Protein AF-A0AAW5N2X4-F1 (afdb_monomer)

pLDDT: mean 81.05, std 12.94, range [39.38, 93.94]

Solvent-accessible surface area (backbone atoms only — not comparable to full-atom values): 4911 Å² total; per-residue (Å²): 138,86,83,82,80,78,77,76,77,82,74,78,74,50,80,46,73,47,78,42,76,59,46,80,73,31,73,40,66,58,98,87,40,39,49,49,60,55,49,51,56,50,51,56,53,52,60,73,72,52,55,55,76,18,29,44,23,31,32,40,30,64,95,62,79,38,75,75,37,68,78,39,43,56,67,63,76,79,126

Organism: NCBI:txid1499973

Mean predicted aligned error: 8.98 Å

Secondary structure (DSSP, 8-state):
--------------EEEEEEE-SGGGGSEETTEEHHHHHHHHHHHHHHHS-TTSEEEEEEESSSEEEEEEEEETT----

InterPro domains:
  IPR036465 von Willebrand factor A-like domain superfamily [G3DSA:3.40.50.410] (12-79)
  IPR036465 von Willebrand factor A-like domain superfamily [SSF53300] (14-78)

Radius of gyration: 17.98 Å; Cα contacts (8 Å, |Δi|>4): 97; chains: 1; bounding box: 31×28×60 Å

Foldseek 3Di:
DDDDPPPPPPDDAEWDEAEAEPEPQQCDDDPNHRVVVVVVVVVVVVLVVHDQQHWYWYWYDYPDTDTPGDTDGNVPPDD

Sequence (79 aa):
VRMDLINKKYLADVAMVIVIDKSGSMSFAERGRQKIDLADEGGARIVSLLKDSDQLGALAVDSVPKWA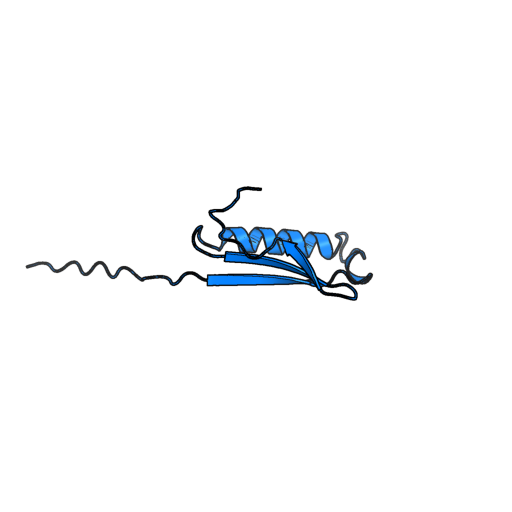FELQHLNDKQQ

Structure (mmCIF, N/CA/C/O backbone):
data_AF-A0AAW5N2X4-F1
#
_entry.id   AF-A0AAW5N2X4-F1
#
loop_
_atom_site.group_PDB
_atom_site.id
_atom_site.type_symbol
_atom_site.label_atom_id
_atom_site.label_alt_id
_atom_site.label_comp_id
_atom_site.label_asym_id
_atom_site.label_entity_id
_atom_site.label_seq_id
_atom_site.pdbx_PDB_ins_code
_atom_site.Cartn_x
_atom_site.Cartn_y
_atom_site.Cartn_z
_atom_site.occupancy
_atom_site.B_iso_or_equiv
_atom_site.auth_seq_id
_atom_site.auth_comp_id
_atom_site.auth_asym_id
_atom_site.auth_atom_id
_atom_site.pdbx_PDB_model_num
ATOM 1 N N . VAL A 1 1 ? -18.845 -9.983 46.030 1.00 46.53 1 VAL A N 1
ATOM 2 C CA . VAL A 1 1 ? -18.733 -9.139 44.817 1.00 46.53 1 VAL A CA 1
ATOM 3 C C . VAL A 1 1 ? -17.771 -9.835 43.871 1.00 46.53 1 VAL A C 1
ATOM 5 O O . VAL A 1 1 ? -16.647 -10.088 44.280 1.00 46.53 1 VAL A O 1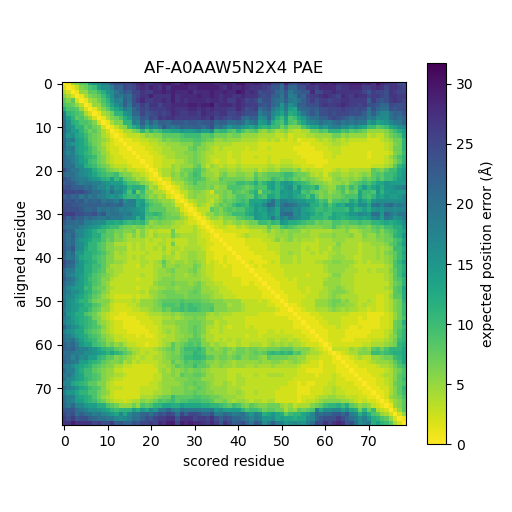
ATOM 8 N N . ARG A 1 2 ? -18.221 -10.247 42.682 1.00 44.19 2 ARG A N 1
ATOM 9 C CA . ARG A 1 2 ? -17.367 -10.870 41.661 1.00 44.19 2 ARG A CA 1
ATOM 10 C C . ARG A 1 2 ? -17.086 -9.778 40.625 1.00 44.19 2 ARG A C 1
ATOM 12 O O . ARG A 1 2 ? -18.019 -9.303 39.989 1.00 44.19 2 ARG A O 1
ATOM 19 N N . MET A 1 3 ? -15.854 -9.279 40.588 1.00 66.88 3 MET A N 1
ATOM 20 C CA . MET A 1 3 ? -15.435 -8.264 39.620 1.00 66.88 3 MET A CA 1
ATOM 21 C C . MET A 1 3 ? -14.926 -8.973 38.368 1.00 66.88 3 MET A C 1
ATOM 23 O O . MET A 1 3 ? -13.815 -9.494 38.366 1.00 66.88 3 MET A O 1
ATOM 27 N N . ASP A 1 4 ? -15.743 -8.978 37.318 1.00 63.44 4 ASP A N 1
ATOM 28 C CA . ASP A 1 4 ? -15.320 -9.355 35.972 1.00 63.44 4 ASP A CA 1
ATOM 29 C C . ASP A 1 4 ? -14.716 -8.118 35.292 1.00 63.44 4 ASP A C 1
ATOM 31 O O . ASP A 1 4 ? -15.415 -7.266 34.741 1.00 63.44 4 ASP A O 1
ATOM 35 N N . LEU A 1 5 ? -13.392 -7.980 35.373 1.00 63.31 5 LEU A N 1
ATOM 36 C CA . LEU A 1 5 ? -12.644 -6.971 34.625 1.00 63.31 5 LEU A CA 1
ATOM 37 C C . LEU A 1 5 ? -12.550 -7.413 33.161 1.00 63.31 5 LEU A C 1
ATOM 39 O O . LEU A 1 5 ? -11.596 -8.072 32.748 1.00 63.31 5 LEU A O 1
ATOM 43 N N . ILE A 1 6 ? -13.548 -7.042 32.359 1.00 65.75 6 ILE A N 1
ATOM 44 C CA . ILE A 1 6 ? -13.460 -7.123 30.898 1.00 65.75 6 ILE A CA 1
ATOM 45 C C . ILE A 1 6 ? -12.465 -6.046 30.454 1.00 65.75 6 ILE A C 1
ATOM 47 O O . ILE A 1 6 ? -12.830 -4.901 30.188 1.00 65.75 6 ILE A O 1
ATOM 51 N N . ASN A 1 7 ? -11.183 -6.407 30.410 1.00 57.47 7 ASN A N 1
ATOM 52 C CA . ASN A 1 7 ? -10.123 -5.568 29.863 1.00 57.47 7 ASN A CA 1
ATOM 53 C C . ASN A 1 7 ? -10.358 -5.428 28.350 1.00 57.47 7 ASN A C 1
ATOM 55 O O . ASN A 1 7 ? -9.859 -6.220 27.548 1.00 57.47 7 ASN A O 1
ATOM 59 N N . LYS A 1 8 ? -11.152 -4.434 27.938 1.00 58.84 8 LYS A N 1
ATOM 60 C CA . LYS A 1 8 ? -11.236 -4.026 26.534 1.00 58.84 8 LYS A CA 1
ATOM 61 C C . LYS A 1 8 ? -9.861 -3.493 26.134 1.00 58.84 8 LYS A C 1
ATOM 63 O O . LYS A 1 8 ? -9.528 -2.347 26.423 1.00 58.84 8 LYS A O 1
ATOM 68 N N . LYS A 1 9 ? -9.041 -4.335 25.496 1.00 61.28 9 LYS A N 1
ATOM 69 C CA . LYS A 1 9 ? -7.856 -3.882 24.761 1.00 61.28 9 LYS A CA 1
ATOM 70 C C . LYS A 1 9 ? -8.347 -2.920 23.681 1.00 61.28 9 LYS A C 1
ATOM 72 O O . LYS A 1 9 ? -8.891 -3.357 22.673 1.00 61.28 9 LYS A O 1
ATOM 77 N N . TYR A 1 10 ? -8.178 -1.623 23.911 1.00 60.88 10 TYR A N 1
ATOM 78 C CA . TYR A 1 10 ? -8.282 -0.630 22.852 1.00 60.88 10 TYR A CA 1
ATOM 79 C C . TYR A 1 10 ? -7.106 -0.869 21.905 1.00 60.88 10 TYR A C 1
ATOM 81 O O . TYR A 1 10 ? -5.965 -0.533 22.215 1.00 60.88 10 TYR A O 1
ATOM 89 N N . LEU A 1 11 ? -7.374 -1.550 20.793 1.00 71.25 11 LEU A N 1
ATOM 90 C CA . LEU A 1 11 ? -6.426 -1.658 19.696 1.00 71.25 11 LEU A CA 1
ATOM 91 C C . LEU A 1 11 ? -6.525 -0.353 18.917 1.00 71.25 11 LEU A C 1
ATOM 93 O O . LEU A 1 11 ? -7.572 -0.096 18.329 1.00 71.25 11 LEU A O 1
ATOM 97 N N . ALA A 1 12 ? -5.464 0.452 18.942 1.00 80.94 12 ALA A N 1
ATOM 98 C CA . ALA A 1 12 ? -5.390 1.656 18.127 1.00 80.94 12 ALA 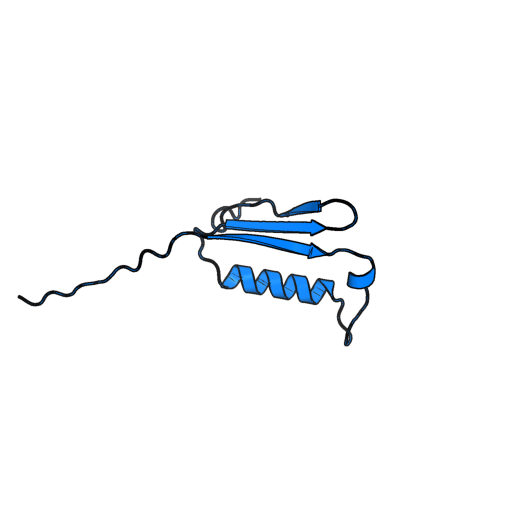A CA 1
ATOM 99 C C . ALA A 1 12 ? -5.613 1.320 16.644 1.00 80.94 12 ALA A C 1
ATOM 101 O O . ALA A 1 12 ? -5.298 0.209 16.193 1.00 80.94 12 ALA A O 1
ATOM 102 N N . ASP A 1 13 ? -6.171 2.277 15.915 1.00 88.44 13 ASP A N 1
ATOM 103 C CA . ASP A 1 13 ? -6.257 2.207 14.462 1.00 88.44 13 ASP A CA 1
ATOM 104 C C . ASP A 1 13 ? -4.871 2.458 13.864 1.00 88.44 13 ASP A C 1
ATOM 106 O O . ASP A 1 13 ? -4.072 3.236 14.400 1.00 88.44 13 ASP A O 1
ATOM 110 N N . VAL A 1 14 ? -4.559 1.746 12.786 1.00 91.12 14 VAL A N 1
ATOM 111 C CA . VAL A 1 14 ? -3.259 1.796 12.113 1.00 91.12 14 VAL A CA 1
ATOM 112 C C . VAL A 1 14 ? -3.440 2.280 10.682 1.00 91.12 14 VAL A C 1
ATOM 114 O O . VAL A 1 14 ? -4.358 1.859 9.987 1.00 91.12 14 VAL A O 1
ATOM 117 N N . ALA A 1 15 ? -2.519 3.123 10.219 1.00 92.81 15 ALA A N 1
ATOM 118 C CA . ALA A 1 15 ? -2.372 3.451 8.807 1.00 92.81 15 ALA A CA 1
ATOM 119 C C . ALA A 1 15 ? -1.192 2.674 8.209 1.00 92.81 15 ALA A C 1
ATOM 121 O O . ALA A 1 15 ? -0.079 2.721 8.739 1.00 92.81 15 ALA A O 1
ATOM 122 N N . MET A 1 16 ? -1.424 1.968 7.102 1.00 92.62 16 MET A N 1
ATOM 123 C CA . MET A 1 16 ? -0.412 1.196 6.384 1.00 92.62 16 MET A CA 1
ATOM 124 C C . MET A 1 16 ? -0.296 1.665 4.932 1.00 92.62 16 MET A C 1
ATOM 126 O O . MET A 1 16 ? -1.293 1.774 4.226 1.00 92.62 16 MET A O 1
ATOM 130 N N . VAL A 1 17 ? 0.932 1.901 4.464 1.00 93.56 17 VAL A N 1
ATOM 131 C CA . VAL A 1 17 ? 1.214 2.222 3.057 1.00 93.56 17 VAL A CA 1
ATOM 132 C C . VAL A 1 17 ? 2.150 1.169 2.479 1.00 93.56 17 VAL A C 1
ATOM 134 O O . VAL A 1 17 ? 3.252 0.964 2.989 1.00 93.56 17 VAL A O 1
ATOM 137 N N . ILE A 1 18 ? 1.714 0.507 1.411 1.00 91.94 18 ILE A N 1
ATOM 138 C CA . ILE A 1 18 ? 2.507 -0.484 0.681 1.00 91.94 18 ILE A CA 1
ATOM 139 C C . ILE A 1 18 ? 3.208 0.222 -0.478 1.00 91.94 18 ILE A C 1
ATOM 141 O O . ILE A 1 18 ? 2.555 0.837 -1.314 1.00 91.94 18 ILE A O 1
ATOM 145 N N . VAL A 1 19 ? 4.535 0.129 -0.550 1.00 92.00 19 VAL A N 1
ATOM 146 C CA . VAL A 1 19 ? 5.319 0.691 -1.659 1.00 92.00 19 VAL A CA 1
ATOM 147 C C . VAL A 1 19 ? 5.783 -0.452 -2.557 1.00 92.00 19 VAL A C 1
ATOM 149 O O . VAL A 1 19 ? 6.581 -1.288 -2.137 1.00 92.00 19 VAL A O 1
ATOM 152 N N . ILE A 1 20 ? 5.260 -0.501 -3.779 1.00 89.62 20 ILE A N 1
ATOM 153 C CA . ILE A 1 20 ? 5.531 -1.536 -4.777 1.00 89.62 20 ILE A CA 1
ATOM 154 C C . ILE A 1 20 ? 6.493 -0.963 -5.818 1.00 89.62 20 ILE A C 1
ATOM 156 O O . ILE A 1 20 ? 6.156 -0.017 -6.531 1.00 89.62 20 ILE A O 1
ATOM 160 N N . ASP A 1 21 ? 7.687 -1.547 -5.924 1.00 87.62 21 ASP A N 1
ATOM 161 C CA . ASP A 1 21 ? 8.581 -1.280 -7.052 1.00 87.62 21 ASP A CA 1
ATOM 162 C C . ASP A 1 21 ? 7.938 -1.816 -8.343 1.00 87.62 21 ASP A C 1
ATOM 164 O O . ASP A 1 21 ? 7.447 -2.943 -8.380 1.00 87.62 21 ASP A O 1
ATOM 168 N N . LYS A 1 22 ? 7.915 -1.006 -9.401 1.00 81.31 22 LYS A N 1
ATOM 169 C CA . LYS A 1 22 ? 7.439 -1.356 -10.747 1.00 81.31 22 LYS A CA 1
ATOM 170 C C . LYS A 1 22 ? 8.567 -1.248 -11.778 1.00 81.31 22 LYS A C 1
ATOM 172 O O . LYS A 1 22 ? 8.321 -1.030 -12.966 1.00 81.31 22 LYS A O 1
ATOM 177 N N . SER A 1 23 ? 9.817 -1.387 -11.341 1.00 81.75 23 SER A N 1
ATOM 178 C CA . SER A 1 23 ? 10.968 -1.491 -12.230 1.00 81.75 23 SER A CA 1
ATOM 179 C C . SER A 1 23 ? 10.782 -2.619 -13.248 1.00 81.75 23 SER A C 1
ATOM 181 O O . SER A 1 23 ? 10.071 -3.596 -13.006 1.00 81.75 23 SER A O 1
ATOM 183 N N . GLY A 1 24 ? 11.462 -2.530 -14.396 1.00 74.88 24 GLY A N 1
ATOM 184 C CA . GLY A 1 24 ? 11.361 -3.551 -15.448 1.00 74.88 24 GLY A CA 1
ATOM 185 C C . GLY A 1 24 ? 11.642 -4.979 -14.957 1.00 74.88 24 GLY A C 1
ATOM 186 O O . GLY A 1 24 ? 11.135 -5.927 -15.543 1.00 74.88 24 GLY A O 1
ATOM 187 N N . SER A 1 25 ? 12.375 -5.134 -13.844 1.00 71.31 25 SER A N 1
ATOM 188 C CA . SER A 1 25 ? 12.660 -6.416 -13.187 1.00 71.31 25 SER A CA 1
ATOM 189 C C . SER A 1 25 ? 11.422 -7.117 -12.593 1.00 71.31 25 SER A C 1
ATOM 191 O O . SER A 1 25 ? 11.414 -8.341 -12.463 1.00 71.31 25 SER A O 1
ATOM 193 N N . MET A 1 26 ? 10.359 -6.370 -12.278 1.00 75.31 26 MET A N 1
ATOM 194 C CA . MET A 1 26 ? 9.126 -6.882 -11.664 1.00 75.31 26 MET A CA 1
ATOM 195 C C . MET A 1 26 ? 8.192 -7.578 -12.659 1.00 75.31 26 MET A C 1
ATOM 197 O O . MET A 1 26 ? 7.371 -8.406 -12.261 1.00 75.31 26 MET A O 1
ATOM 201 N N . SER A 1 27 ? 8.367 -7.295 -13.952 1.00 70.06 27 SER A N 1
ATOM 202 C CA . SER A 1 27 ? 7.703 -7.997 -15.058 1.00 70.06 27 SER A CA 1
ATOM 203 C C . SER A 1 27 ? 8.400 -9.306 -15.443 1.00 70.06 27 SER A C 1
ATOM 205 O O . SER A 1 27 ? 7.878 -10.062 -16.260 1.00 70.06 27 SER A O 1
ATOM 207 N N . PHE A 1 28 ? 9.576 -9.602 -14.876 1.00 74.81 28 PHE A N 1
ATOM 208 C CA . PHE A 1 28 ? 10.230 -10.886 -15.104 1.00 74.81 28 PHE A CA 1
ATOM 209 C C . PHE A 1 28 ? 9.582 -11.971 -14.248 1.00 74.81 28 PHE A C 1
ATOM 211 O O . PHE A 1 28 ? 9.280 -11.778 -13.068 1.00 74.81 28 PHE A O 1
ATOM 218 N N . ALA A 1 29 ? 9.406 -13.142 -14.853 1.00 73.44 29 ALA A N 1
ATOM 219 C CA . ALA A 1 29 ? 8.959 -14.317 -14.135 1.00 73.44 29 ALA A CA 1
ATOM 220 C C . ALA A 1 29 ? 10.097 -14.874 -13.269 1.00 73.44 29 ALA A C 1
ATOM 222 O O . ALA A 1 29 ? 11.196 -15.146 -13.751 1.00 73.44 29 ALA A O 1
ATOM 223 N N . GLU A 1 30 ? 9.816 -15.102 -11.994 1.00 73.44 30 GLU A N 1
ATOM 224 C CA . GLU A 1 30 ? 10.681 -15.831 -11.078 1.00 73.44 30 GLU A CA 1
ATOM 225 C C . GLU A 1 30 ? 9.925 -17.074 -10.611 1.00 73.44 30 GLU A C 1
ATOM 227 O O . GLU A 1 30 ? 8.795 -16.995 -10.133 1.00 73.44 30 GLU A O 1
ATOM 232 N N . ARG A 1 31 ? 10.522 -18.258 -10.804 1.00 76.62 31 ARG A N 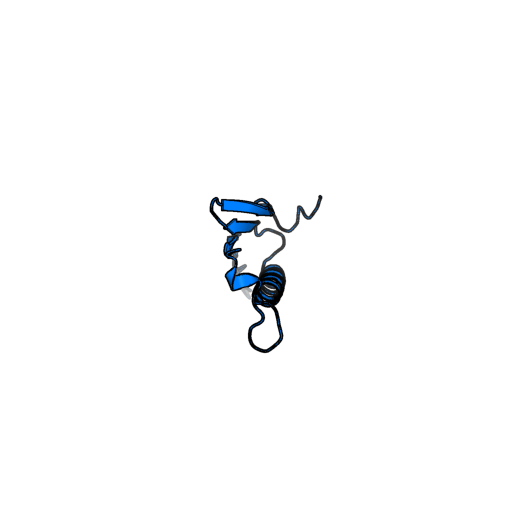1
ATOM 233 C CA . ARG A 1 31 ? 9.873 -19.554 -10.514 1.00 76.62 31 ARG A CA 1
ATOM 234 C C . ARG A 1 31 ? 8.509 -19.738 -11.210 1.00 76.62 31 ARG A C 1
ATOM 236 O O . ARG A 1 31 ? 7.614 -20.371 -10.659 1.00 76.62 31 ARG A O 1
ATOM 243 N N . GLY A 1 32 ? 8.353 -19.195 -12.421 1.00 79.50 32 GLY A N 1
ATOM 244 C CA . GLY A 1 32 ? 7.153 -19.374 -13.249 1.00 79.50 32 GLY A CA 1
ATOM 245 C C . GLY A 1 32 ? 5.974 -18.444 -12.932 1.00 79.50 32 GLY A C 1
ATOM 246 O O . GLY A 1 32 ? 4.929 -18.593 -13.556 1.00 79.50 32 GLY A O 1
ATOM 247 N N . ARG A 1 33 ? 6.124 -17.482 -12.011 1.00 77.75 33 ARG A N 1
ATOM 248 C CA . ARG A 1 33 ? 5.144 -16.407 -11.752 1.00 77.75 33 ARG A CA 1
ATOM 249 C C . ARG A 1 33 ? 5.808 -15.041 -11.875 1.00 77.75 33 ARG A C 1
ATOM 251 O O . ARG A 1 33 ? 7.003 -14.932 -11.602 1.00 77.75 33 ARG A O 1
ATOM 258 N N . GLN A 1 34 ? 5.071 -14.010 -12.287 1.00 83.19 34 GLN A N 1
ATOM 259 C CA . GLN A 1 34 ? 5.636 -12.660 -12.303 1.00 83.19 34 GLN A CA 1
ATOM 260 C C . GLN A 1 34 ? 5.804 -12.170 -10.863 1.00 83.19 34 GLN A C 1
ATOM 262 O O . GLN A 1 34 ? 4.980 -12.464 -9.994 1.00 83.19 34 GLN A O 1
ATOM 267 N N . LYS A 1 35 ? 6.882 -11.431 -10.584 1.00 82.50 35 LYS A N 1
ATOM 268 C CA . LYS A 1 35 ? 7.124 -10.900 -9.231 1.00 82.50 35 LYS A CA 1
ATOM 269 C C . LYS A 1 35 ? 6.016 -9.943 -8.791 1.00 82.50 35 LYS A C 1
ATOM 271 O O . LYS A 1 35 ? 5.704 -9.890 -7.605 1.00 82.50 35 LYS A O 1
ATOM 276 N N . ILE A 1 36 ? 5.405 -9.234 -9.742 1.00 83.12 36 ILE A N 1
ATOM 277 C CA . ILE A 1 36 ? 4.258 -8.365 -9.476 1.00 83.12 36 ILE A CA 1
ATOM 278 C C . ILE A 1 36 ? 3.034 -9.151 -8.981 1.00 83.12 36 ILE A C 1
ATOM 280 O O . ILE A 1 36 ? 2.435 -8.748 -7.992 1.00 83.12 36 ILE A O 1
ATOM 284 N N . ASP A 1 37 ? 2.752 -10.328 -9.549 1.00 84.81 37 ASP A N 1
ATOM 285 C CA . ASP A 1 37 ? 1.629 -11.172 -9.112 1.00 84.81 37 ASP A CA 1
ATOM 286 C C . ASP A 1 37 ? 1.808 -11.612 -7.647 1.00 84.81 37 ASP A C 1
ATOM 288 O O . ASP A 1 37 ? 0.866 -11.646 -6.856 1.00 84.81 37 ASP A O 1
ATOM 292 N N . LEU A 1 38 ? 3.052 -11.913 -7.253 1.00 85.56 38 LEU A N 1
ATOM 293 C CA . LEU A 1 38 ? 3.389 -12.252 -5.868 1.00 85.56 38 LEU A CA 1
ATOM 294 C C . LEU A 1 38 ? 3.208 -11.062 -4.915 1.00 85.56 38 LEU A C 1
ATOM 296 O O . LEU A 1 38 ? 2.816 -11.260 -3.761 1.00 85.56 38 LEU A O 1
ATOM 300 N N . ALA A 1 39 ? 3.512 -9.848 -5.378 1.00 85.75 39 ALA A N 1
ATOM 301 C CA . ALA A 1 39 ? 3.314 -8.623 -4.612 1.00 85.75 39 ALA A CA 1
ATOM 302 C C . ALA A 1 39 ? 1.818 -8.327 -4.417 1.00 85.75 39 ALA A C 1
ATOM 304 O O . ALA A 1 39 ? 1.411 -8.028 -3.294 1.00 85.75 39 ALA A O 1
ATOM 305 N N . ASP A 1 40 ? 1.001 -8.516 -5.455 1.00 85.56 40 ASP A N 1
ATOM 306 C CA . ASP A 1 40 ? -0.456 -8.355 -5.395 1.00 85.56 40 ASP A CA 1
ATOM 307 C C . ASP A 1 40 ? -1.099 -9.359 -4.426 1.00 85.56 40 ASP A C 1
ATOM 309 O O . ASP A 1 40 ? -1.887 -8.976 -3.556 1.00 85.56 40 ASP A O 1
ATOM 313 N N . GLU A 1 41 ? -0.702 -10.637 -4.481 1.00 87.75 41 GLU A N 1
ATOM 31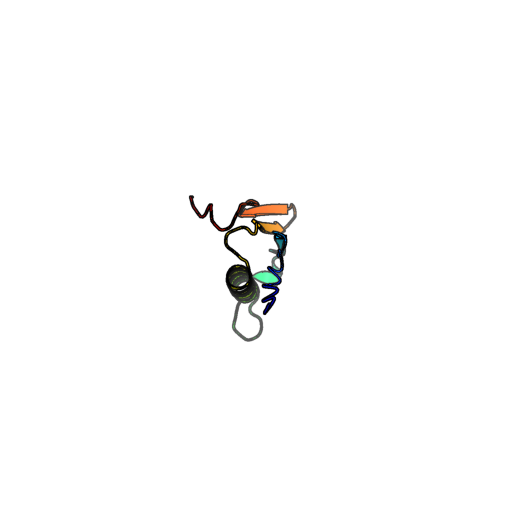4 C CA . GLU A 1 41 ? -1.127 -11.643 -3.496 1.00 87.75 4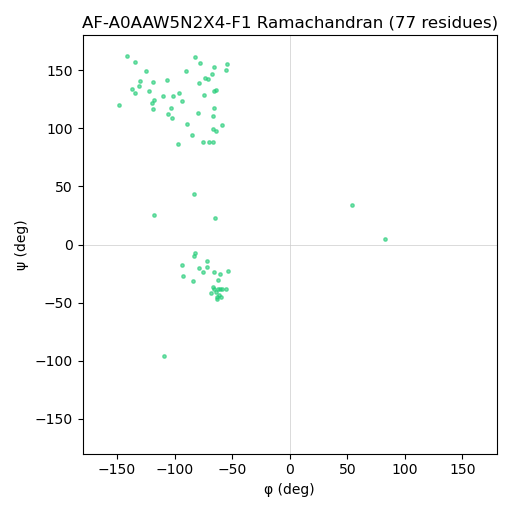1 GLU A CA 1
ATOM 315 C C . GLU A 1 41 ? -0.721 -11.250 -2.062 1.00 87.75 41 GLU A C 1
ATOM 317 O O . GLU A 1 41 ? -1.461 -11.486 -1.102 1.00 87.75 41 GLU A O 1
ATOM 322 N N . GLY A 1 42 ? 0.470 -10.667 -1.899 1.00 86.12 42 GLY A N 1
ATOM 323 C CA . GLY A 1 42 ? 0.954 -10.142 -0.623 1.00 86.12 42 GLY A CA 1
ATOM 324 C C . GLY A 1 42 ? 0.088 -8.998 -0.098 1.00 86.12 42 GLY A C 1
ATOM 325 O O . GLY A 1 42 ? -0.322 -9.030 1.063 1.00 86.12 42 GLY A O 1
ATOM 326 N N . GLY A 1 43 ? -0.246 -8.039 -0.961 1.00 86.94 43 GLY A N 1
ATOM 327 C CA . GLY A 1 43 ? -1.140 -6.926 -0.649 1.00 86.94 43 GLY A CA 1
ATOM 328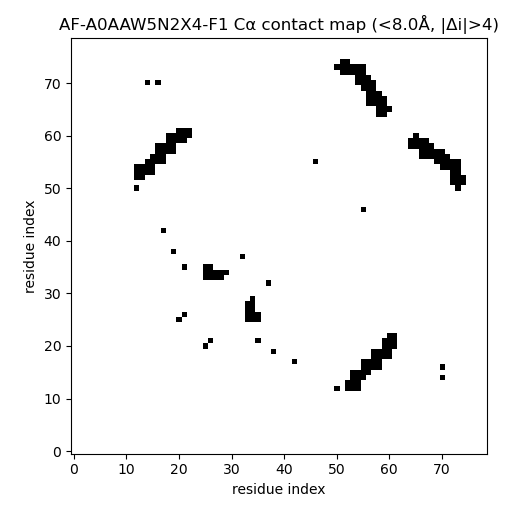 C C . GLY A 1 43 ? -2.534 -7.397 -0.239 1.00 86.94 43 GLY A C 1
ATOM 329 O O . GLY A 1 43 ? -3.049 -6.977 0.796 1.00 86.94 43 GLY A O 1
ATOM 330 N N . ALA A 1 44 ? -3.114 -8.350 -0.971 1.00 86.75 44 ALA A N 1
ATOM 331 C CA . ALA A 1 44 ? -4.417 -8.924 -0.635 1.00 86.75 44 ALA A CA 1
ATOM 332 C C . ALA A 1 44 ? -4.423 -9.604 0.748 1.00 86.75 44 ALA A C 1
ATOM 334 O O . ALA A 1 44 ? -5.381 -9.466 1.512 1.00 86.75 44 ALA A O 1
ATOM 335 N N . ARG A 1 45 ? -3.336 -10.297 1.117 1.00 88.50 45 ARG A N 1
ATOM 336 C CA . ARG A 1 45 ? -3.195 -10.878 2.463 1.00 88.50 45 ARG A CA 1
ATOM 337 C C . ARG A 1 45 ? -3.108 -9.807 3.546 1.00 88.50 45 ARG A C 1
ATOM 339 O O . ARG A 1 45 ? -3.702 -9.988 4.603 1.00 88.50 45 ARG A O 1
ATOM 346 N N . ILE A 1 46 ? -2.426 -8.693 3.290 1.00 87.12 46 ILE A N 1
ATOM 347 C CA . ILE A 1 46 ? -2.344 -7.571 4.234 1.00 87.12 46 ILE A CA 1
ATOM 348 C C . ILE A 1 46 ? -3.734 -6.991 4.519 1.00 87.12 46 ILE A C 1
ATOM 350 O O . ILE A 1 46 ? -4.073 -6.799 5.684 1.00 87.12 46 ILE A O 1
ATOM 354 N N . VAL A 1 47 ? -4.570 -6.804 3.491 1.00 87.25 47 VAL A N 1
ATOM 355 C CA . VAL A 1 47 ? -5.958 -6.329 3.658 1.00 87.25 47 VAL A CA 1
ATOM 356 C C . VAL A 1 47 ? -6.741 -7.225 4.621 1.00 87.25 47 VAL A C 1
ATOM 358 O O . VAL A 1 47 ? -7.507 -6.723 5.433 1.00 87.25 47 VAL A O 1
ATOM 361 N N . SER A 1 48 ? -6.529 -8.545 4.575 1.00 85.88 48 SER A N 1
ATOM 362 C CA . SER A 1 48 ? -7.234 -9.493 5.451 1.00 85.88 48 SER A CA 1
ATOM 363 C C . SER A 1 48 ? -6.799 -9.463 6.924 1.00 85.88 48 SER A C 1
ATOM 365 O O . SER A 1 48 ? -7.483 -10.037 7.769 1.00 85.88 48 SER A O 1
ATOM 367 N N . LEU A 1 49 ? -5.666 -8.824 7.238 1.00 88.62 49 LEU A N 1
ATOM 368 C CA . LEU A 1 49 ? -5.141 -8.692 8.603 1.00 88.62 49 LEU A CA 1
ATOM 369 C C . LEU A 1 49 ? -5.577 -7.390 9.288 1.00 88.62 49 LEU A C 1
ATOM 371 O O . LEU A 1 49 ? -5.458 -7.278 10.508 1.00 88.62 49 LEU A O 1
ATOM 375 N N . LEU A 1 50 ? -6.035 -6.413 8.507 1.00 88.88 50 LEU A N 1
ATOM 376 C CA . LEU A 1 50 ? -6.434 -5.093 8.974 1.00 88.88 50 LEU A CA 1
ATOM 377 C C . LEU A 1 50 ? -7.922 -5.072 9.346 1.00 88.88 50 LEU A C 1
ATOM 379 O O . LEU A 1 50 ? -8.737 -5.807 8.786 1.00 88.88 50 LEU A O 1
ATOM 383 N N . LYS A 1 51 ? -8.274 -4.231 10.318 1.00 89.25 51 LYS A N 1
ATOM 384 C CA . LYS A 1 51 ? -9.660 -3.963 10.715 1.00 89.25 51 LYS A CA 1
ATOM 385 C C . LYS A 1 51 ? -10.265 -2.922 9.778 1.00 89.25 51 LYS A C 1
ATOM 387 O O . LYS A 1 51 ? -9.559 -2.117 9.185 1.00 89.25 51 LYS A O 1
ATOM 392 N N . ASP A 1 52 ? -11.588 -2.853 9.744 1.00 86.94 52 ASP A N 1
ATOM 393 C CA . ASP A 1 52 ? -12.320 -1.874 8.931 1.00 86.94 52 ASP A CA 1
ATOM 394 C C . ASP A 1 52 ? -12.006 -0.405 9.288 1.00 86.94 52 ASP A C 1
ATOM 396 O O . ASP A 1 52 ? -12.152 0.479 8.446 1.00 86.94 52 ASP A O 1
ATOM 400 N N . SER A 1 53 ? -11.576 -0.141 10.529 1.00 88.56 53 SER A N 1
ATOM 401 C CA . SER A 1 53 ? -11.144 1.182 11.002 1.00 88.56 53 SER A CA 1
ATOM 402 C C . SER A 1 53 ? -9.690 1.521 10.667 1.00 88.56 53 SER A C 1
ATO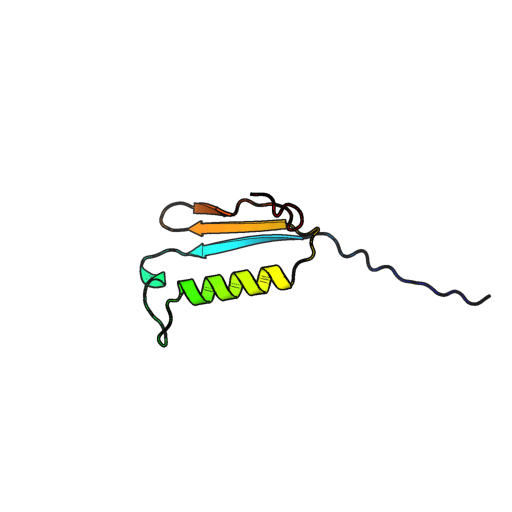M 404 O O . SER A 1 53 ? -9.283 2.667 10.839 1.00 88.56 53 SER A O 1
ATOM 406 N N . ASP A 1 54 ? -8.903 0.555 10.189 1.00 91.56 54 ASP A N 1
ATOM 407 C CA . ASP A 1 54 ? -7.531 0.797 9.755 1.00 91.56 54 ASP A CA 1
ATOM 408 C C . ASP A 1 54 ? -7.521 1.443 8.357 1.00 91.56 54 ASP A C 1
ATOM 410 O O . ASP A 1 54 ? -8.464 1.313 7.568 1.00 91.56 54 ASP A O 1
ATOM 414 N N . GLN A 1 55 ? -6.436 2.146 8.042 1.00 93.56 55 GLN A N 1
ATOM 415 C CA . GLN A 1 55 ? -6.237 2.808 6.755 1.00 93.56 55 GLN A CA 1
ATOM 416 C C . GLN A 1 55 ? -5.205 2.062 5.912 1.00 93.56 55 GLN A C 1
ATOM 418 O O . GLN A 1 55 ? -4.178 1.606 6.422 1.00 93.56 55 GLN A O 1
ATOM 423 N N . LEU A 1 56 ? -5.447 1.989 4.606 1.00 93.88 56 LEU A N 1
ATOM 424 C CA . LEU A 1 56 ? -4.545 1.371 3.644 1.00 93.88 56 LEU A CA 1
ATOM 425 C C . LEU A 1 56 ? -4.307 2.303 2.459 1.00 93.88 56 LEU A C 1
ATOM 427 O O . LEU A 1 56 ? -5.244 2.894 1.936 1.00 93.88 56 LEU A O 1
ATOM 431 N N . GLY A 1 57 ? -3.054 2.403 2.028 1.00 93.50 57 GLY A N 1
ATOM 432 C CA . GLY A 1 57 ? -2.646 3.042 0.781 1.00 93.50 57 GLY A CA 1
ATOM 433 C C . GLY A 1 57 ? -1.638 2.171 0.032 1.00 93.50 57 GLY A C 1
ATOM 434 O O . GLY A 1 57 ? -0.938 1.353 0.636 1.00 93.50 57 GLY A O 1
ATOM 435 N N . ALA A 1 58 ? -1.526 2.361 -1.279 1.00 92.31 58 ALA A N 1
ATOM 436 C CA . ALA A 1 58 ? -0.510 1.717 -2.103 1.00 92.31 58 ALA A CA 1
ATOM 437 C C . ALA A 1 58 ? 0.145 2.714 -3.066 1.00 92.31 58 ALA A C 1
ATOM 439 O O . ALA A 1 58 ? -0.528 3.430 -3.811 1.00 92.31 58 ALA A O 1
ATOM 440 N N . LEU A 1 59 ? 1.475 2.727 -3.081 1.00 93.50 59 LEU A N 1
ATOM 441 C CA . LEU A 1 59 ? 2.307 3.510 -3.987 1.00 93.50 59 LEU A CA 1
ATOM 442 C C . LEU A 1 59 ? 2.995 2.573 -4.975 1.00 93.50 59 LEU A C 1
ATOM 444 O O . LEU A 1 59 ? 3.668 1.632 -4.566 1.00 93.50 59 LEU A O 1
ATOM 448 N N . ALA A 1 60 ? 2.876 2.860 -6.266 1.00 90.62 60 ALA A N 1
ATOM 449 C CA . ALA A 1 60 ? 3.698 2.244 -7.297 1.00 90.62 60 ALA A CA 1
ATOM 450 C C . ALA A 1 60 ? 4.883 3.165 -7.612 1.00 90.62 60 ALA A C 1
ATOM 452 O O . ALA A 1 60 ? 4.698 4.363 -7.848 1.00 90.62 60 ALA A O 1
ATOM 453 N N . VAL A 1 61 ? 6.095 2.616 -7.620 1.00 89.38 61 VAL A N 1
ATOM 454 C CA . VAL A 1 61 ? 7.333 3.371 -7.847 1.00 89.38 61 VAL A CA 1
ATOM 455 C C . VAL A 1 61 ? 8.027 2.846 -9.094 1.00 89.38 61 VAL A C 1
ATOM 457 O O . VAL A 1 61 ? 8.444 1.697 -9.134 1.00 89.38 61 VAL A O 1
ATOM 460 N N . ASP A 1 62 ? 8.149 3.695 -10.113 1.00 85.69 62 ASP A N 1
ATOM 461 C CA . ASP A 1 62 ? 9.022 3.473 -11.266 1.00 85.69 62 ASP A CA 1
ATOM 462 C C . ASP A 1 62 ? 10.218 4.448 -11.213 1.00 85.69 62 ASP A C 1
ATOM 464 O O . ASP A 1 62 ? 11.194 4.213 -10.510 1.00 85.69 62 ASP A O 1
ATOM 468 N N . SER A 1 63 ? 10.132 5.578 -11.910 1.00 85.06 63 SER A N 1
ATOM 469 C CA . SER A 1 63 ? 11.003 6.747 -11.769 1.00 85.06 63 SER A CA 1
ATOM 470 C C . SER A 1 63 ? 10.435 7.779 -10.790 1.00 85.06 63 SER A C 1
ATOM 472 O O . SER A 1 63 ? 11.196 8.540 -10.198 1.00 85.06 63 SER A O 1
ATOM 474 N N . VAL A 1 64 ? 9.107 7.830 -10.624 1.00 87.56 64 VAL A N 1
ATOM 475 C CA . VAL A 1 64 ? 8.420 8.766 -9.718 1.00 87.56 64 VAL A CA 1
ATOM 476 C C . VAL A 1 64 ? 7.317 8.011 -8.968 1.00 87.56 64 VAL A C 1
ATOM 478 O O . VAL A 1 64 ? 6.562 7.275 -9.605 1.00 87.56 64 VAL A O 1
ATOM 481 N N . PRO A 1 65 ? 7.186 8.177 -7.638 1.00 89.25 65 PRO A N 1
ATOM 482 C CA . PRO A 1 65 ? 6.119 7.534 -6.880 1.00 89.25 65 PRO A CA 1
ATOM 483 C C . PRO A 1 65 ? 4.741 8.044 -7.319 1.00 89.25 65 PRO A C 1
ATOM 485 O O . PRO A 1 65 ? 4.521 9.252 -7.432 1.00 89.25 65 PRO A O 1
ATOM 488 N N . LYS A 1 66 ? 3.804 7.120 -7.539 1.00 92.38 66 LYS A N 1
ATOM 489 C CA . LYS A 1 66 ? 2.402 7.405 -7.872 1.00 92.38 66 LYS A CA 1
ATOM 490 C C . LYS A 1 66 ? 1.483 6.596 -6.967 1.00 92.38 66 LYS A C 1
ATOM 492 O O . LYS A 1 66 ? 1.759 5.427 -6.701 1.00 92.38 66 LYS A O 1
ATOM 497 N N . TRP A 1 67 ? 0.379 7.194 -6.528 1.00 92.69 67 TRP A N 1
ATOM 498 C CA . TRP A 1 67 ? -0.672 6.455 -5.831 1.00 92.69 67 TRP A CA 1
ATOM 499 C C . TRP A 1 67 ? -1.311 5.456 -6.793 1.00 92.69 67 TRP A C 1
ATOM 501 O O . TRP A 1 67 ? -1.867 5.835 -7.820 1.00 92.69 67 TRP A O 1
ATOM 511 N N . ALA A 1 68 ? -1.177 4.173 -6.471 1.00 89.06 68 ALA A N 1
ATOM 512 C CA . ALA A 1 68 ? -1.967 3.110 -7.081 1.00 89.06 68 ALA A CA 1
ATOM 513 C C . ALA A 1 68 ? -3.317 2.975 -6.362 1.00 89.06 68 ALA A C 1
ATOM 515 O O . ALA A 1 68 ? -4.320 2.647 -6.985 1.00 89.06 68 ALA A O 1
ATOM 516 N N . PHE A 1 69 ? -3.322 3.263 -5.059 1.00 89.44 69 PHE A N 1
ATOM 517 C CA . PHE A 1 69 ? -4.498 3.334 -4.206 1.00 89.44 69 PHE A CA 1
ATOM 518 C C . PHE A 1 69 ? -4.241 4.392 -3.132 1.00 89.44 69 PHE A C 1
ATOM 520 O O . PHE A 1 69 ? -3.252 4.291 -2.402 1.00 89.44 69 PHE A O 1
ATOM 527 N N . GLU A 1 70 ? -5.070 5.430 -3.073 1.00 93.19 70 GLU A N 1
ATOM 528 C CA . GLU A 1 70 ? -4.900 6.496 -2.083 1.00 93.19 70 GLU A CA 1
ATOM 529 C C . GLU A 1 70 ? -5.115 5.969 -0.662 1.00 93.19 70 GLU A C 1
ATOM 531 O O . GLU A 1 70 ? -5.807 4.976 -0.445 1.00 93.19 70 GLU A O 1
ATOM 536 N N . LEU A 1 71 ? -4.481 6.621 0.317 1.00 93.94 71 LEU A N 1
ATOM 537 C CA . LEU A 1 71 ? -4.645 6.246 1.716 1.00 93.94 71 LEU A CA 1
ATOM 538 C C . LEU A 1 71 ? -6.083 6.536 2.161 1.00 93.94 71 LEU A C 1
ATOM 540 O O . LEU A 1 71 ? -6.458 7.696 2.329 1.00 93.94 71 LEU A O 1
ATOM 544 N N . GLN A 1 72 ? -6.857 5.483 2.405 1.00 92.56 72 GLN A N 1
ATOM 545 C CA . GLN A 1 72 ? -8.240 5.579 2.869 1.00 92.56 72 GLN A CA 1
ATOM 546 C C . GLN A 1 72 ? -8.563 4.503 3.906 1.00 92.56 72 GLN A C 1
ATOM 548 O O . GLN A 1 72 ? -7.840 3.511 4.031 1.00 92.56 72 GLN A O 1
ATOM 553 N N . HIS A 1 73 ? -9.642 4.698 4.665 1.00 90.75 73 HIS A N 1
ATOM 554 C CA . HIS A 1 73 ? -10.121 3.678 5.597 1.00 90.75 73 HIS A CA 1
ATOM 555 C C . HIS A 1 73 ? -10.652 2.456 4.840 1.00 90.75 73 HIS A C 1
ATOM 557 O O . HIS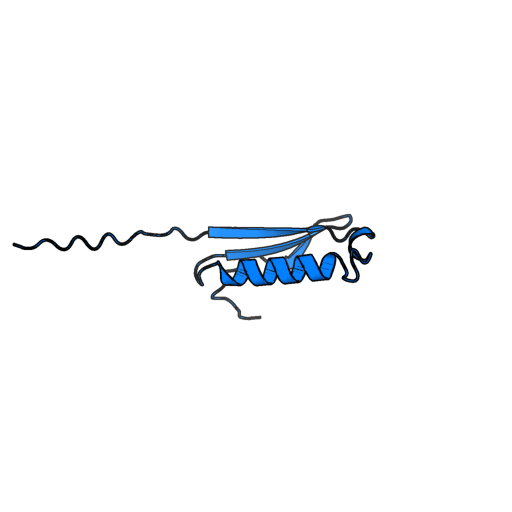 A 1 73 ? -11.228 2.574 3.757 1.00 90.75 73 HIS A O 1
ATOM 563 N N . LEU A 1 74 ? -10.491 1.265 5.415 1.00 85.19 74 LEU A N 1
ATOM 564 C CA . LEU A 1 74 ? -10.964 0.026 4.790 1.00 85.19 74 LEU A CA 1
ATOM 565 C C . LEU A 1 74 ? -12.493 -0.125 4.801 1.00 85.19 74 LEU A C 1
ATOM 567 O O . LEU A 1 74 ? -13.028 -0.884 3.989 1.00 85.19 74 LEU A O 1
ATOM 571 N N . ASN A 1 75 ? -13.199 0.600 5.670 1.00 81.38 75 ASN A N 1
ATOM 572 C CA . ASN A 1 75 ? -14.658 0.737 5.624 1.00 81.38 75 ASN A CA 1
ATOM 573 C C . ASN A 1 75 ? -15.145 1.677 4.505 1.00 81.38 75 ASN A C 1
ATOM 575 O O . ASN A 1 75 ? -16.256 1.493 4.009 1.00 81.38 75 ASN A O 1
ATOM 579 N N . ASP A 1 76 ? -14.300 2.597 4.037 1.00 72.19 76 ASP A N 1
ATOM 580 C CA . ASP A 1 76 ? -14.560 3.504 2.916 1.00 72.19 76 ASP A CA 1
ATOM 581 C C . ASP A 1 76 ? -14.260 2.817 1.571 1.00 72.19 76 ASP A C 1
ATOM 583 O O . ASP A 1 76 ? -13.700 3.408 0.652 1.00 72.19 76 ASP A O 1
ATOM 587 N N . LYS A 1 77 ? -14.675 1.550 1.403 1.00 58.25 77 LYS A N 1
ATOM 588 C CA . LYS A 1 77 ? -14.589 0.781 0.136 1.00 58.25 77 LYS A CA 1
ATOM 589 C C . LYS A 1 77 ? -15.457 1.348 -1.006 1.00 58.25 77 LYS A C 1
ATOM 591 O O . LYS A 1 77 ? -15.834 0.622 -1.921 1.00 58.25 77 LYS A O 1
ATOM 596 N N . GLN A 1 78 ? -15.800 2.628 -0.957 1.00 47.19 78 GLN A N 1
ATOM 597 C CA . GLN A 1 78 ? -16.587 3.324 -1.962 1.00 47.19 78 GLN A CA 1
ATOM 598 C C . GLN A 1 78 ? -15.654 4.072 -2.918 1.00 47.19 78 GLN A C 1
ATOM 600 O O . GLN A 1 78 ? -15.380 5.252 -2.697 1.00 47.19 78 GLN A O 1
ATOM 605 N N . GLN A 1 79 ? -15.191 3.376 -3.963 1.00 39.38 79 GLN A N 1
ATOM 606 C CA . GLN A 1 79 ? -15.064 3.892 -5.338 1.00 39.38 79 GLN A CA 1
ATOM 607 C C . GLN A 1 79 ? -14.562 2.821 -6.306 1.00 39.38 79 GLN A C 1
ATOM 609 O O . GLN A 1 79 ? -13.502 2.216 -6.033 1.00 39.38 79 GLN A O 1
#

Nearest PDB structures (foldseek):
  6pyx-assembly2_B  TM=7.502E-01  e=1.150E-02  Homo sapiens
  3hs0-assembly3_D  TM=7.545E-01  e=2.253E-01  Homo sapiens
  3hrz-assembly1_D  TM=7.606E-01  e=4.085E-01  Homo sapiens
  8zjf-assembly1_A  TM=4.928E-01  e=1.750E+00  Homo sapiens
  3eoe-assembly1_B  TM=4.450E-01  e=1.257E+00  Toxoplasma gondii